Protein AF-A0A1V2L5V0-F1 (afdb_monomer)

Sequence (83 aa):
MTDDFEANFHNIEKTIFVPPLLVRDYTRGNPLAGKYYGTRTQTVILLDKNGELTYIERNLHTSDDLTEEPMTQRFDMKIPYEQ

Secondary structure (DSSP, 8-state):
--SHHHHHHHHHTT-S-PPPEEPTTGGG--TTS-SEES-SEEEEEEE-TTSEEEEEEEES-SSS-TTSPPPEEEEEEEPP---

Nearest PDB structures (foldseek):
  2nrz-assembly2_B  TM=6.318E-01  e=3.395E+00  Thermotoga maritima
  2nrx-assembly1_A  TM=4.500E-01  e=6.181E+00  Thermotoga maritima
  2nrx-assembly2_B  TM=4.391E-01  e=9.982E+00  Thermotoga maritima

Foldseek 3Di:
DPPPPVVVVVCVVVDLDDPWDADPVPVVPPPPDARTPPQAKRWDWDADPQQKIKIKMWGRDNGNPNPDDIDIDIDIDGDDDDD

Solvent-accessible surface area (backbone atoms only — not comparable to full-atom values): 5260 Å² total; per-residue (Å²): 143,75,67,64,60,65,55,50,56,64,46,39,82,78,42,98,63,65,70,70,37,76,45,93,64,53,86,73,73,52,92,86,57,58,56,44,44,74,37,48,67,46,78,49,80,46,74,49,99,86,37,45,33,39,42,36,39,33,35,55,16,98,58,79,52,86,81,52,80,60,50,76,49,78,47,77,46,72,62,80,81,86,129

pLDDT: mean 73.63, std 13.35, range [42.06, 95.19]

Structure (mmCIF, N/CA/C/O backbone):
data_AF-A0A1V2L5V0-F1
#
_entry.id   AF-A0A1V2L5V0-F1
#
loop_
_atom_site.group_PDB
_atom_site.id
_atom_site.type_symbol
_atom_site.label_atom_id
_atom_site.label_alt_id
_atom_site.label_comp_id
_atom_site.label_asym_id
_atom_site.label_entity_id
_atom_site.label_seq_id
_atom_site.pdbx_PDB_ins_code
_atom_site.Cartn_x
_atom_site.Cartn_y
_atom_site.Cartn_z
_atom_site.occupancy
_atom_site.B_iso_or_equiv
_atom_site.auth_seq_id
_atom_site.auth_comp_id
_atom_site.auth_asym_id
_atom_site.auth_atom_id
_atom_site.pdbx_PDB_model_num
ATOM 1 N N . MET A 1 1 ? 3.953 -16.066 -27.954 1.00 42.06 1 MET A N 1
ATOM 2 C CA . MET A 1 1 ? 4.083 -15.541 -26.579 1.00 42.06 1 MET A CA 1
ATOM 3 C C . MET A 1 1 ? 3.149 -14.350 -26.459 1.00 42.06 1 MET A C 1
ATOM 5 O O . MET A 1 1 ? 3.562 -13.233 -26.734 1.00 42.06 1 MET A O 1
ATOM 9 N N . THR A 1 2 ? 1.871 -14.599 -26.191 1.00 48.62 2 THR A N 1
ATOM 10 C CA . THR A 1 2 ? 0.820 -13.560 -26.177 1.00 48.62 2 THR A CA 1
ATOM 11 C C . THR A 1 2 ? -0.234 -13.791 -25.090 1.00 48.62 2 THR A C 1
ATOM 13 O O . THR A 1 2 ? -1.130 -12.969 -24.959 1.00 48.62 2 THR A O 1
ATOM 16 N N . ASP A 1 3 ? -0.095 -14.834 -24.266 1.00 54.12 3 ASP A N 1
ATOM 17 C CA . ASP A 1 3 ? -1.123 -15.221 -23.287 1.00 54.12 3 ASP A CA 1
ATOM 18 C C . ASP A 1 3 ? -0.879 -14.659 -21.874 1.00 54.12 3 ASP A C 1
ATOM 20 O O . ASP A 1 3 ? -1.742 -14.761 -21.008 1.00 54.12 3 ASP A O 1
ATOM 24 N N . ASP A 1 4 ? 0.265 -14.007 -21.635 1.00 60.28 4 ASP A N 1
ATOM 25 C CA . ASP A 1 4 ? 0.621 -13.515 -20.298 1.00 60.28 4 ASP A CA 1
ATOM 26 C C . ASP A 1 4 ? -0.148 -12.251 -19.891 1.00 60.28 4 ASP A C 1
ATOM 28 O O . ASP A 1 4 ? -0.416 -12.050 -18.711 1.00 60.28 4 ASP A O 1
ATOM 32 N N . PHE A 1 5 ? -0.515 -11.369 -20.828 1.00 63.56 5 PHE A N 1
ATOM 33 C CA . PHE A 1 5 ? -1.097 -10.070 -20.462 1.00 63.56 5 PHE A CA 1
ATOM 34 C C . PHE A 1 5 ? -2.553 -10.185 -19.993 1.00 63.56 5 PHE A C 1
ATOM 36 O O . PHE A 1 5 ? -2.894 -9.652 -18.943 1.00 63.56 5 PHE A O 1
ATOM 43 N N . GLU A 1 6 ? -3.392 -10.908 -20.738 1.00 68.38 6 GLU A N 1
ATOM 44 C CA . GLU A 1 6 ? -4.802 -11.158 -20.389 1.00 68.38 6 GLU A CA 1
ATOM 45 C C . GLU A 1 6 ? -4.920 -11.930 -19.067 1.00 68.38 6 GLU A C 1
ATOM 47 O O . GLU A 1 6 ? -5.673 -11.544 -18.171 1.00 68.38 6 GLU A O 1
ATOM 52 N N . ALA A 1 7 ? -4.105 -12.978 -18.893 1.00 64.19 7 ALA A N 1
ATOM 53 C CA . ALA A 1 7 ? -4.063 -13.746 -17.653 1.00 64.19 7 ALA A CA 1
ATOM 54 C C . ALA A 1 7 ? -3.609 -12.885 -16.462 1.00 64.19 7 ALA A C 1
ATOM 56 O O . ALA A 1 7 ? -4.220 -12.932 -15.392 1.00 64.19 7 ALA A O 1
ATOM 57 N N . ASN A 1 8 ? -2.578 -12.053 -16.643 1.00 62.03 8 ASN A N 1
ATOM 58 C CA . ASN A 1 8 ? -2.127 -11.130 -15.603 1.00 62.03 8 ASN A CA 1
ATOM 59 C C . ASN A 1 8 ? -3.171 -10.055 -15.290 1.00 62.03 8 ASN A C 1
ATOM 61 O O . ASN A 1 8 ? -3.340 -9.720 -14.121 1.00 62.03 8 ASN A O 1
ATOM 65 N N . PHE A 1 9 ? -3.909 -9.566 -16.287 1.00 67.62 9 PHE A N 1
ATOM 66 C CA . PHE A 1 9 ? -4.973 -8.585 -16.090 1.00 67.62 9 PHE A CA 1
ATOM 67 C C . PHE A 1 9 ? -6.099 -9.131 -15.203 1.00 67.62 9 PHE A C 1
ATOM 69 O O . PHE A 1 9 ? -6.472 -8.487 -14.228 1.00 67.62 9 PHE A O 1
ATOM 76 N N . HIS A 1 10 ? -6.571 -10.356 -15.443 1.00 69.19 10 HIS A N 1
ATOM 77 C CA . HIS A 1 10 ? -7.568 -10.988 -14.567 1.00 69.19 10 HIS A CA 1
ATOM 78 C C . HIS A 1 10 ? -7.033 -11.327 -13.171 1.00 69.19 10 HIS A C 1
ATOM 80 O O . HIS A 1 10 ? -7.791 -11.377 -12.202 1.00 69.19 10 HIS A O 1
ATOM 86 N N . ASN A 1 11 ? -5.725 -11.550 -13.040 1.00 63.97 11 ASN A N 1
ATOM 87 C CA . ASN A 1 11 ? -5.107 -11.761 -11.736 1.00 63.97 11 ASN A CA 1
ATOM 88 C C . ASN A 1 11 ? -5.024 -10.473 -10.910 1.00 63.97 11 ASN A C 1
ATOM 90 O O . ASN A 1 11 ? -5.031 -10.586 -9.685 1.00 63.97 11 ASN A O 1
ATOM 94 N N . ILE A 1 12 ? -5.018 -9.284 -11.536 1.00 64.56 12 ILE A N 1
ATOM 95 C CA . ILE A 1 12 ? -5.042 -7.985 -10.836 1.00 64.56 12 ILE A CA 1
ATOM 96 C C . ILE A 1 12 ? -6.268 -7.879 -9.919 1.00 64.56 12 ILE A C 1
ATOM 98 O O . ILE A 1 12 ? -6.145 -7.411 -8.795 1.00 64.56 12 ILE A O 1
ATOM 102 N N . GLU A 1 13 ? -7.431 -8.385 -10.336 1.00 65.38 13 GLU A N 1
ATOM 103 C CA . GLU A 1 13 ? -8.657 -8.355 -9.518 1.00 65.38 13 GLU A CA 1
ATOM 104 C C . GLU A 1 13 ? -8.543 -9.171 -8.220 1.00 65.38 13 GLU A C 1
ATOM 106 O O . GLU A 1 13 ? -9.276 -8.939 -7.260 1.00 65.38 13 GLU A O 1
ATOM 111 N N . LYS A 1 14 ? -7.628 -10.143 -8.181 1.00 70.75 14 LYS A N 1
ATOM 112 C CA . LYS A 1 14 ? -7.439 -11.066 -7.052 1.00 70.75 14 LYS A CA 1
ATOM 113 C C . LYS A 1 14 ? -6.279 -10.670 -6.148 1.00 70.75 14 LYS A C 1
ATOM 115 O O . LYS 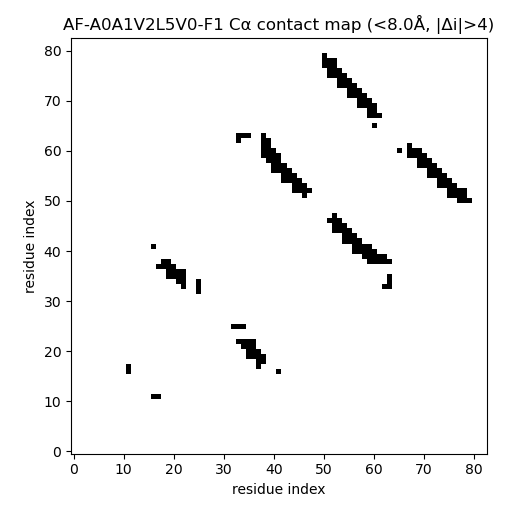A 1 14 ? -5.959 -11.401 -5.212 1.00 70.75 14 LYS A O 1
ATOM 120 N N . THR A 1 15 ? -5.632 -9.544 -6.424 1.00 64.44 15 THR A N 1
ATOM 121 C CA . THR A 1 15 ? -4.450 -9.095 -5.698 1.00 64.44 15 THR A CA 1
ATOM 122 C C . THR A 1 15 ? -4.579 -7.626 -5.329 1.00 64.44 15 THR A C 1
ATOM 124 O O . THR A 1 15 ? -5.040 -6.796 -6.101 1.00 64.44 15 THR A O 1
ATOM 127 N N . ILE A 1 16 ? -4.114 -7.283 -4.133 1.00 63.72 16 ILE A N 1
ATOM 128 C CA . ILE A 1 16 ? -3.909 -5.884 -3.734 1.00 63.72 16 ILE A CA 1
ATOM 129 C C . ILE A 1 16 ? -2.645 -5.290 -4.378 1.00 63.72 16 ILE A C 1
ATOM 131 O O . ILE A 1 16 ? -2.367 -4.100 -4.245 1.00 63.72 16 ILE A O 1
ATOM 135 N N . PHE A 1 17 ? -1.856 -6.129 -5.055 1.00 66.06 17 PHE A N 1
ATOM 136 C CA . PHE A 1 17 ? -0.602 -5.767 -5.6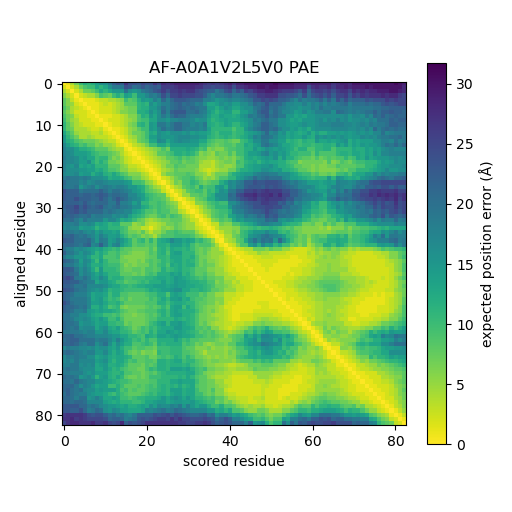91 1.00 66.06 17 PHE A CA 1
ATOM 137 C C . PHE A 1 17 ? -0.756 -5.654 -7.205 1.00 66.06 17 PHE A C 1
ATOM 139 O O . PHE A 1 17 ? -0.815 -6.656 -7.914 1.00 66.06 17 PHE A O 1
ATOM 146 N N . VAL A 1 18 ? -0.761 -4.418 -7.700 1.00 65.62 18 VAL A N 1
ATOM 147 C CA . VAL A 1 18 ? -0.620 -4.132 -9.128 1.00 65.62 18 VAL A CA 1
ATOM 148 C C . VAL A 1 18 ? 0.876 -4.140 -9.460 1.00 65.62 18 VAL A C 1
ATOM 150 O O . VAL A 1 18 ? 1.609 -3.317 -8.907 1.00 65.62 18 VAL A O 1
ATOM 153 N N . PRO A 1 19 ? 1.363 -5.051 -10.323 1.00 65.69 19 PRO A N 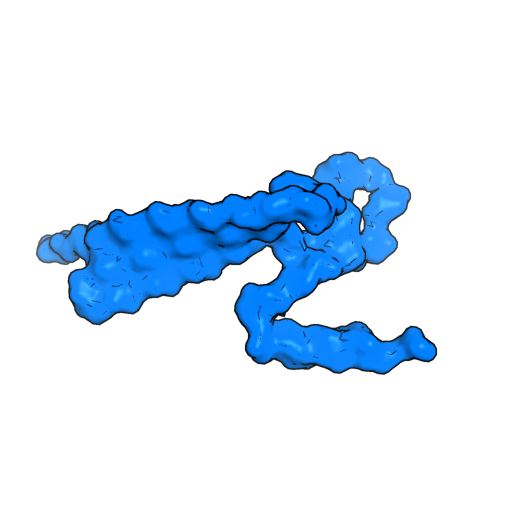1
ATOM 154 C CA . PRO A 1 19 ? 2.764 -5.051 -10.719 1.00 65.69 19 PRO A CA 1
ATOM 155 C C . PRO A 1 19 ? 3.104 -3.786 -11.526 1.00 65.69 19 PRO A C 1
ATOM 157 O O . PRO A 1 19 ? 2.224 -3.233 -12.188 1.00 65.69 19 PRO A O 1
ATOM 160 N N . PRO A 1 20 ? 4.378 -3.352 -11.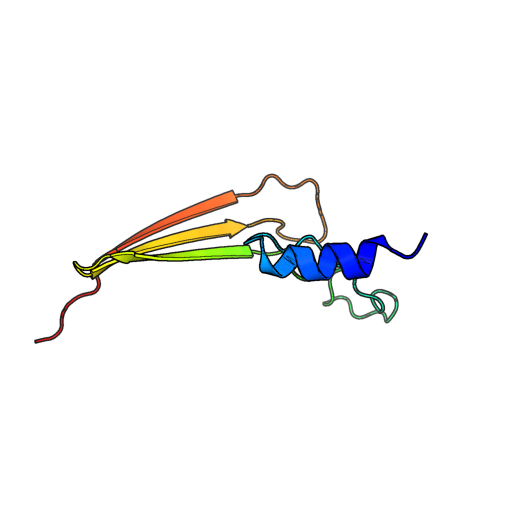535 1.00 68.12 20 PRO A N 1
ATOM 161 C CA . PRO A 1 20 ? 4.846 -2.274 -12.402 1.00 68.12 20 PRO A CA 1
ATOM 162 C C . PRO A 1 20 ? 4.421 -2.492 -13.864 1.00 68.12 20 PRO A C 1
ATOM 164 O O . PRO A 1 20 ? 4.831 -3.467 -14.497 1.00 68.12 20 PRO A O 1
ATOM 167 N N . LEU A 1 21 ? 3.617 -1.584 -14.424 1.00 69.50 21 LEU A N 1
ATOM 168 C CA . LEU A 1 21 ? 3.167 -1.678 -15.817 1.00 69.50 21 LEU A CA 1
ATOM 169 C C . LEU A 1 21 ? 4.037 -0.799 -16.717 1.00 69.50 21 LEU A C 1
ATOM 171 O O . LEU A 1 21 ? 4.132 0.407 -16.501 1.00 69.50 21 LEU A O 1
ATOM 175 N N . LEU A 1 22 ? 4.650 -1.386 -17.748 1.00 69.44 22 LEU A N 1
ATOM 176 C CA . LEU A 1 22 ? 5.425 -0.638 -18.743 1.00 69.44 22 LEU A CA 1
ATOM 177 C C . LEU A 1 22 ? 4.524 0.336 -19.511 1.00 69.44 22 LEU A C 1
ATOM 179 O O . LEU A 1 22 ? 3.554 -0.072 -20.157 1.00 69.44 22 LEU A O 1
ATOM 183 N N . VAL A 1 23 ? 4.869 1.623 -19.494 1.00 71.00 23 VAL A N 1
ATOM 184 C CA . VAL A 1 23 ? 4.130 2.639 -20.249 1.00 71.00 23 VAL A CA 1
ATOM 185 C C . VAL A 1 23 ? 4.548 2.576 -21.721 1.00 71.00 23 VAL A C 1
ATOM 187 O O . VAL A 1 23 ? 5.701 2.834 -22.063 1.00 71.00 23 VAL A O 1
ATOM 190 N N . ARG A 1 24 ? 3.596 2.247 -22.609 1.00 62.62 24 ARG A N 1
ATOM 191 C CA . ARG A 1 24 ? 3.821 2.068 -24.061 1.00 62.62 24 ARG A CA 1
ATOM 192 C C . ARG A 1 24 ? 4.494 3.260 -24.760 1.00 62.62 24 ARG A C 1
ATOM 194 O O . ARG A 1 24 ? 5.182 3.052 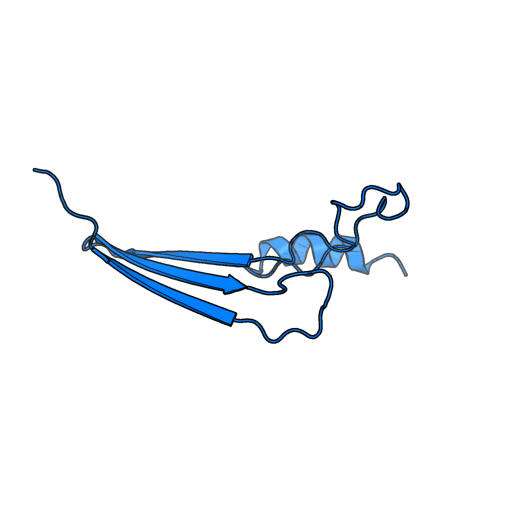-25.749 1.00 62.62 24 ARG A O 1
ATOM 201 N N . ASP A 1 25 ? 4.305 4.476 -24.249 1.00 60.81 25 ASP A N 1
ATOM 202 C CA . ASP A 1 25 ? 4.750 5.736 -24.865 1.00 60.81 25 ASP A CA 1
ATOM 203 C C . ASP A 1 25 ? 5.912 6.428 -24.110 1.00 60.81 25 ASP A C 1
ATOM 205 O O . ASP A 1 25 ? 6.139 7.623 -24.306 1.00 60.81 25 ASP A O 1
ATOM 209 N N . TYR A 1 26 ? 6.690 5.712 -23.278 1.00 56.66 26 TYR A N 1
ATOM 210 C CA . TYR A 1 26 ? 7.860 6.287 -22.572 1.00 56.66 26 TYR A CA 1
ATOM 211 C C . TYR A 1 26 ? 8.838 7.018 -23.519 1.00 56.66 26 TYR A C 1
ATOM 213 O O . TYR A 1 26 ? 9.468 8.010 -23.156 1.00 56.66 26 TYR A O 1
ATOM 221 N N . THR A 1 27 ? 8.915 6.594 -24.783 1.00 56.59 27 THR A N 1
ATOM 222 C CA . THR A 1 27 ? 9.773 7.202 -25.810 1.00 56.59 27 THR A CA 1
ATOM 223 C C . THR A 1 27 ? 9.300 8.571 -26.315 1.00 56.59 27 THR A C 1
ATOM 225 O O . THR A 1 27 ? 10.021 9.192 -27.093 1.00 56.59 27 THR A O 1
ATOM 228 N N . ARG A 1 28 ? 8.129 9.086 -25.900 1.00 58.50 28 ARG A N 1
ATOM 229 C CA . ARG A 1 28 ? 7.616 10.404 -26.339 1.00 58.50 28 ARG A CA 1
ATOM 230 C C . ARG A 1 28 ? 8.247 11.606 -25.625 1.00 58.50 28 ARG A C 1
ATOM 232 O O . ARG A 1 28 ? 7.769 12.725 -25.788 1.00 58.50 28 ARG A O 1
ATOM 239 N N . GLY A 1 29 ? 9.320 11.399 -24.860 1.00 56.38 29 GLY A N 1
ATOM 240 C CA . GLY A 1 29 ? 10.144 12.491 -24.338 1.00 56.38 29 GLY A CA 1
ATOM 241 C C . GLY A 1 29 ? 9.451 13.356 -23.287 1.00 56.38 29 GLY A C 1
ATOM 242 O O . GLY A 1 29 ? 9.812 14.518 -23.143 1.00 56.38 29 GLY A O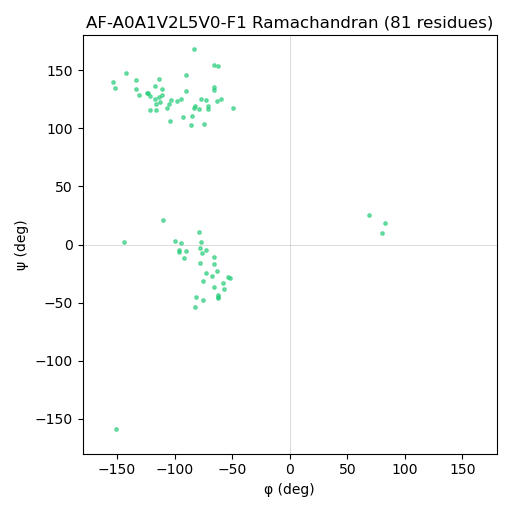 1
ATOM 243 N N . ASN A 1 30 ? 8.463 12.817 -22.563 1.00 60.72 30 ASN A N 1
ATOM 244 C CA . ASN A 1 30 ? 7.910 13.485 -21.390 1.00 60.72 30 ASN A CA 1
ATOM 245 C C . ASN A 1 30 ? 8.769 13.124 -20.162 1.00 60.72 30 ASN A C 1
ATOM 247 O O . ASN A 1 30 ? 8.606 12.026 -19.632 1.00 60.72 30 ASN A O 1
ATOM 251 N N . PRO A 1 31 ? 9.659 14.014 -19.684 1.00 58.06 31 PRO A N 1
ATOM 252 C CA . PRO A 1 31 ? 10.559 13.724 -18.565 1.00 58.06 31 PRO A CA 1
ATOM 253 C C . PRO A 1 31 ? 9.828 13.520 -17.229 1.00 58.06 31 PRO A C 1
ATOM 255 O O . PRO A 1 31 ? 10.441 13.080 -16.263 1.00 58.06 31 PRO A O 1
ATOM 258 N N . LEU A 1 32 ? 8.530 13.840 -17.159 1.00 57.53 32 LEU A N 1
ATOM 259 C CA . LEU A 1 32 ? 7.697 13.640 -15.971 1.00 57.53 32 LEU A CA 1
ATOM 260 C C . LEU A 1 32 ? 6.986 12.276 -15.965 1.00 57.53 32 LEU A C 1
ATOM 262 O O . LEU A 1 32 ? 6.425 11.886 -14.941 1.00 57.53 32 LEU A O 1
ATOM 266 N N . ALA A 1 33 ? 6.987 11.549 -17.087 1.00 60.72 33 ALA A N 1
ATOM 267 C CA . ALA A 1 33 ? 6.390 10.223 -17.183 1.00 60.72 33 ALA A CA 1
ATOM 268 C C . ALA A 1 33 ? 7.451 9.151 -16.887 1.00 60.72 33 ALA A C 1
ATOM 270 O O . ALA A 1 33 ? 8.354 8.927 -17.689 1.00 60.72 33 ALA A O 1
ATOM 271 N N . GLY A 1 34 ? 7.333 8.487 -15.733 1.00 65.06 34 GLY A N 1
ATOM 272 C CA . GLY A 1 34 ? 8.160 7.321 -15.407 1.00 65.06 34 GLY A CA 1
ATOM 273 C C . GLY A 1 34 ? 7.926 6.162 -16.383 1.00 65.06 34 GLY A C 1
ATOM 274 O O . GLY A 1 34 ? 6.852 6.035 -16.979 1.00 65.06 34 GLY A O 1
ATOM 275 N N . LYS A 1 35 ? 8.936 5.310 -16.541 1.00 70.75 35 LYS A N 1
ATOM 276 C CA . LYS A 1 35 ? 8.920 4.080 -17.339 1.00 70.75 35 LYS A CA 1
ATOM 277 C C . LYS A 1 35 ? 7.827 3.111 -16.883 1.00 70.75 35 LYS A C 1
ATOM 279 O O . LYS A 1 35 ? 7.263 2.403 -17.725 1.00 70.75 35 LYS A O 1
ATOM 284 N N . TYR A 1 36 ? 7.519 3.091 -15.585 1.00 69.62 36 TYR A N 1
ATOM 285 C CA . TYR A 1 36 ? 6.501 2.217 -15.008 1.00 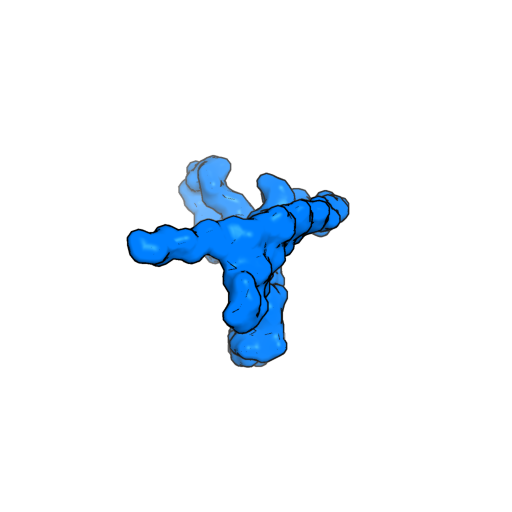69.62 36 TYR A CA 1
ATOM 286 C C . TYR A 1 36 ? 5.329 2.994 -14.384 1.00 69.62 36 TYR A C 1
ATOM 288 O O . TYR A 1 36 ? 5.505 3.969 -13.651 1.00 69.62 36 TYR A O 1
ATOM 296 N N . TYR A 1 37 ? 4.106 2.535 -14.651 1.00 66.88 37 TYR A N 1
ATOM 297 C CA . TYR A 1 37 ? 2.882 2.976 -13.983 1.00 66.88 37 TYR A CA 1
ATOM 298 C C . TYR A 1 37 ? 2.602 2.111 -12.746 1.00 66.88 37 TYR A C 1
ATOM 300 O O . TYR A 1 37 ? 2.863 0.908 -12.754 1.00 66.88 37 TYR A O 1
ATOM 308 N N . GLY A 1 38 ? 2.036 2.722 -11.698 1.00 61.22 38 GLY A N 1
ATOM 309 C CA . GLY A 1 38 ? 1.549 2.007 -10.510 1.00 61.22 38 GLY A CA 1
ATOM 310 C C . GLY A 1 38 ? 2.615 1.617 -9.480 1.00 61.22 38 GLY A C 1
ATOM 311 O O . GLY A 1 38 ? 2.315 0.878 -8.553 1.00 61.22 38 GLY A O 1
ATOM 312 N N . THR A 1 39 ? 3.847 2.114 -9.605 1.00 62.47 39 THR A N 1
ATOM 313 C CA . THR A 1 39 ? 4.988 1.682 -8.776 1.00 62.47 39 THR A CA 1
ATOM 314 C C . THR A 1 39 ? 5.199 2.466 -7.493 1.00 62.47 39 THR A C 1
ATOM 316 O O . THR A 1 39 ? 6.092 2.125 -6.731 1.00 62.47 39 THR A O 1
ATOM 319 N N . ARG A 1 40 ? 4.441 3.538 -7.245 1.00 67.88 40 ARG A N 1
ATOM 320 C CA . ARG A 1 40 ? 4.843 4.498 -6.210 1.00 67.88 40 ARG A CA 1
ATOM 321 C C . ARG A 1 40 ? 4.446 4.063 -4.809 1.00 67.88 40 ARG A C 1
ATOM 323 O O . ARG A 1 40 ? 5.307 3.949 -3.941 1.00 67.88 40 ARG A O 1
ATOM 330 N N . THR A 1 41 ? 3.171 3.753 -4.596 1.00 75.81 41 THR A N 1
ATOM 331 C CA . THR A 1 41 ? 2.658 3.597 -3.234 1.00 75.81 41 THR A CA 1
ATOM 332 C C . THR A 1 41 ? 1.461 2.654 -3.186 1.00 75.81 41 THR A C 1
ATOM 334 O O . THR A 1 41 ? 0.585 2.706 -4.049 1.00 75.81 41 THR A O 1
ATOM 337 N N . GLN A 1 42 ? 1.411 1.809 -2.158 1.00 79.62 42 GLN A N 1
ATOM 338 C CA . GLN A 1 42 ? 0.234 1.045 -1.755 1.00 79.62 42 GLN A CA 1
ATOM 339 C C . GLN A 1 42 ? -0.289 1.567 -0.428 1.00 79.62 42 GLN A C 1
ATOM 341 O O . GLN A 1 42 ? 0.480 1.719 0.519 1.00 79.62 42 GLN A O 1
ATOM 346 N N . THR A 1 43 ? -1.600 1.765 -0.343 1.00 85.94 43 THR A N 1
ATOM 347 C CA . THR A 1 43 ? -2.250 2.268 0.865 1.00 85.94 43 THR A CA 1
ATOM 348 C C . THR A 1 43 ? -3.338 1.302 1.315 1.00 85.94 43 THR A C 1
ATOM 350 O O . THR A 1 43 ? -4.197 0.911 0.526 1.00 85.94 43 THR A O 1
ATOM 353 N N . VAL A 1 44 ? -3.318 0.941 2.596 1.00 87.12 44 VAL A N 1
ATOM 354 C CA . VAL A 1 44 ? -4.379 0.190 3.271 1.00 87.12 44 VAL A CA 1
ATOM 355 C C . VAL A 1 44 ? -4.950 1.068 4.374 1.00 87.12 44 VAL A C 1
ATOM 357 O O . VAL A 1 44 ? -4.220 1.545 5.240 1.00 87.12 44 VAL A O 1
ATOM 360 N N . ILE A 1 45 ? -6.266 1.261 4.348 1.00 90.50 45 ILE A N 1
ATOM 361 C CA . ILE A 1 45 ? -7.002 2.016 5.361 1.00 90.50 45 ILE A CA 1
ATOM 362 C C . ILE A 1 45 ? -7.961 1.048 6.044 1.00 90.50 45 ILE A C 1
ATOM 364 O O . ILE A 1 45 ? -8.862 0.504 5.407 1.00 90.50 45 ILE A O 1
ATOM 368 N N . LEU A 1 46 ? -7.749 0.817 7.334 1.00 91.81 46 LEU A N 1
ATOM 369 C CA . LEU A 1 46 ? -8.571 -0.053 8.167 1.00 91.81 46 LEU A CA 1
ATOM 370 C C . LEU A 1 46 ? -9.300 0.814 9.184 1.00 91.81 46 LEU A C 1
ATOM 372 O O . LEU A 1 46 ? -8.656 1.524 9.947 1.00 91.81 46 LEU A O 1
ATOM 376 N N . LEU A 1 47 ? -10.628 0.745 9.202 1.00 92.94 47 LEU A N 1
ATOM 377 C CA . LEU A 1 47 ? -11.458 1.395 10.210 1.00 92.94 47 LEU A CA 1
ATOM 378 C C . LEU A 1 47 ? -12.201 0.321 10.997 1.00 92.94 47 LEU A C 1
ATOM 380 O O . LEU A 1 47 ? -12.951 -0.468 10.416 1.00 92.94 47 LEU A O 1
ATOM 384 N N . ASP A 1 48 ? -11.994 0.286 12.307 1.00 92.62 48 ASP A N 1
ATOM 385 C CA . ASP A 1 48 ? -12.734 -0.609 13.186 1.00 92.62 48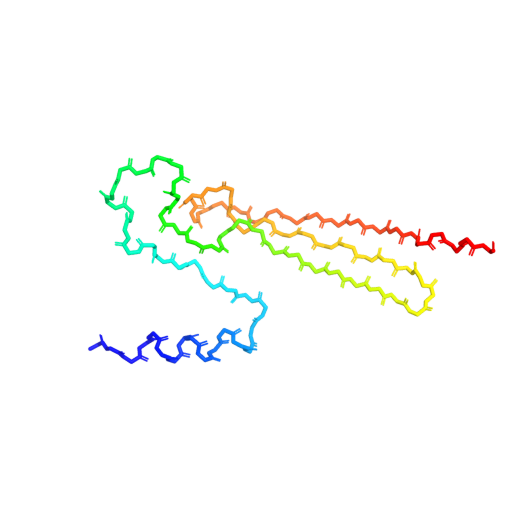 ASP A CA 1
ATOM 386 C C . ASP A 1 48 ? -14.100 -0.019 13.587 1.00 92.62 48 ASP A C 1
ATOM 388 O O . ASP A 1 48 ? -14.397 1.165 13.404 1.00 92.62 48 ASP A O 1
ATOM 392 N N . LYS A 1 49 ? -14.956 -0.856 14.182 1.00 90.94 49 LYS A N 1
ATOM 393 C CA . LYS A 1 49 ? -16.297 -0.445 14.633 1.00 90.94 49 LYS A CA 1
ATOM 394 C C . LYS A 1 49 ? -16.288 0.588 15.769 1.00 90.94 49 LYS A C 1
ATOM 396 O O . LYS A 1 49 ? -17.328 1.168 16.061 1.00 90.94 49 LYS A O 1
ATOM 401 N N . ASN A 1 50 ? -15.159 0.760 16.451 1.00 91.50 50 ASN A N 1
ATOM 402 C CA . ASN A 1 50 ? -14.997 1.686 17.564 1.00 91.50 50 ASN A CA 1
ATOM 403 C C . ASN A 1 50 ? -14.434 3.038 17.097 1.00 91.50 50 ASN A C 1
ATOM 405 O O . ASN A 1 50 ? -14.193 3.902 17.941 1.00 91.50 50 ASN A O 1
ATOM 409 N N . GLY A 1 51 ? -14.189 3.226 15.796 1.00 91.31 51 GLY A N 1
ATOM 410 C CA . GLY A 1 51 ? -13.612 4.448 15.238 1.00 91.31 51 GLY A CA 1
ATOM 411 C C . GLY A 1 51 ? -12.084 4.519 15.324 1.00 91.31 51 GLY A C 1
ATOM 412 O O . GLY A 1 51 ? -11.528 5.616 15.273 1.00 91.31 51 GLY A O 1
ATOM 413 N N . GLU A 1 52 ? -11.395 3.393 15.514 1.00 94.94 52 GLU A N 1
ATOM 414 C CA . GLU A 1 52 ? -9.936 3.303 15.370 1.00 94.94 52 GLU A CA 1
ATOM 415 C C . GLU A 1 52 ? -9.577 3.131 13.899 1.00 94.94 52 GLU A C 1
ATOM 417 O O . GLU A 1 52 ? -9.996 2.172 13.250 1.00 94.94 52 GLU A O 1
ATOM 422 N N . LEU A 1 53 ? -8.814 4.085 13.375 1.00 94.81 53 LEU A N 1
ATOM 423 C CA . LEU A 1 53 ? -8.321 4.087 12.011 1.00 94.81 53 LEU A CA 1
ATOM 424 C C . LEU A 1 53 ? -6.833 3.727 12.016 1.00 94.81 53 LEU A C 1
ATOM 426 O O . LEU A 1 53 ? -6.014 4.444 12.593 1.00 94.81 53 LEU A O 1
ATOM 430 N N . THR A 1 54 ? -6.483 2.653 11.318 1.00 95.19 54 THR A N 1
ATOM 431 C CA . THR A 1 54 ? -5.102 2.300 10.992 1.00 95.19 54 THR A CA 1
ATOM 432 C C . THR A 1 54 ? -4.864 2.586 9.514 1.00 95.19 54 THR A C 1
ATOM 434 O O . THR A 1 54 ? -5.478 1.976 8.636 1.00 95.19 54 THR A O 1
ATOM 437 N N . TYR A 1 55 ? -3.951 3.507 9.237 1.00 92.81 55 TYR A N 1
ATOM 438 C CA . TYR A 1 55 ? -3.455 3.815 7.904 1.00 92.81 55 TYR A CA 1
ATOM 439 C C . TYR A 1 55 ? -2.075 3.181 7.739 1.00 92.81 55 TYR A C 1
ATOM 441 O O . TYR A 1 55 ? -1.166 3.427 8.534 1.00 92.81 55 TYR A O 1
ATOM 449 N N . ILE A 1 56 ? -1.912 2.357 6.710 1.00 91.56 56 ILE A N 1
ATOM 450 C CA . ILE A 1 56 ? -0.635 1.744 6.349 1.00 91.56 56 ILE A CA 1
ATOM 451 C C . ILE A 1 56 ? -0.310 2.169 4.929 1.00 91.56 56 ILE A C 1
ATOM 453 O O . ILE A 1 56 ? -1.114 1.979 4.019 1.00 91.56 56 ILE A O 1
ATOM 457 N N . GLU A 1 57 ? 0.886 2.697 4.740 1.00 89.62 57 GLU A N 1
ATOM 458 C CA . GLU A 1 57 ? 1.408 3.071 3.438 1.00 89.62 57 GLU A CA 1
ATOM 459 C C . GLU A 1 57 ? 2.719 2.344 3.193 1.00 89.62 57 GLU A C 1
ATOM 461 O O . GLU A 1 57 ? 3.609 2.353 4.040 1.00 89.62 57 GLU A O 1
ATOM 466 N N . ARG A 1 58 ? 2.847 1.710 2.034 1.00 85.25 58 ARG A N 1
ATOM 467 C CA . ARG A 1 58 ? 4.081 1.076 1.591 1.00 85.25 58 ARG A CA 1
ATOM 468 C C . ARG A 1 58 ? 4.510 1.694 0.275 1.00 85.25 58 ARG A C 1
ATOM 470 O O . ARG A 1 58 ? 3.830 1.528 -0.736 1.00 85.25 58 ARG A O 1
ATOM 477 N N . ASN A 1 59 ? 5.652 2.364 0.282 1.00 80.38 59 ASN A N 1
ATOM 478 C CA . ASN A 1 59 ? 6.304 2.789 -0.947 1.00 80.38 59 ASN A CA 1
ATOM 479 C C . ASN A 1 59 ? 6.857 1.544 -1.621 1.00 80.38 59 ASN A C 1
ATOM 481 O O . ASN A 1 59 ? 7.646 0.830 -1.008 1.00 80.38 59 ASN A O 1
ATOM 485 N N . LEU A 1 60 ? 6.405 1.249 -2.837 1.00 70.75 60 LEU A N 1
ATOM 486 C CA . LEU A 1 60 ? 6.957 0.127 -3.593 1.00 70.75 60 LEU A CA 1
ATOM 487 C C . LEU A 1 60 ? 8.260 0.559 -4.265 1.00 70.75 60 LEU A C 1
ATOM 489 O O . LEU A 1 60 ? 9.247 -0.153 -4.140 1.00 70.75 60 LEU A O 1
ATOM 493 N N . HIS A 1 61 ? 8.266 1.743 -4.888 1.00 69.19 61 HIS A N 1
ATOM 494 C CA . HIS A 1 61 ? 9.427 2.366 -5.520 1.00 69.19 61 HIS A CA 1
ATOM 495 C C . HIS A 1 61 ? 9.284 3.899 -5.494 1.00 69.19 61 HIS A C 1
ATOM 497 O O . HIS A 1 61 ? 8.234 4.440 -5.847 1.00 69.19 61 HIS A O 1
ATOM 503 N N . THR A 1 62 ? 10.330 4.639 -5.131 1.00 63.34 62 THR A N 1
ATOM 504 C CA . THR A 1 62 ? 10.333 6.117 -5.178 1.00 63.34 62 THR A CA 1
ATOM 505 C C . THR A 1 62 ? 10.534 6.663 -6.595 1.00 63.34 62 THR A C 1
ATOM 507 O O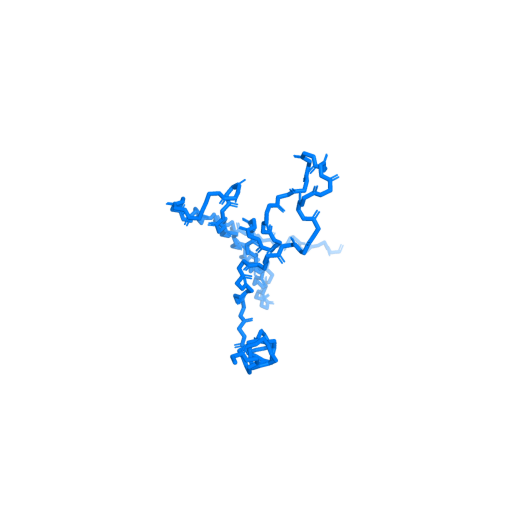 . THR A 1 62 ? 10.240 7.830 -6.871 1.00 63.34 62 THR A O 1
ATOM 510 N N . SER A 1 63 ? 10.990 5.815 -7.523 1.00 67.00 63 SER A N 1
ATOM 511 C CA . SER A 1 63 ? 11.241 6.141 -8.929 1.00 67.00 63 SER A CA 1
ATOM 512 C C . SER A 1 63 ? 11.062 4.909 -9.839 1.00 67.00 63 SER A C 1
ATOM 514 O O . SER A 1 63 ? 10.368 3.962 -9.477 1.00 67.00 63 SER A O 1
ATOM 516 N N . ASP A 1 64 ? 11.661 4.915 -11.036 1.00 66.81 64 ASP A N 1
ATOM 517 C CA . ASP A 1 64 ? 11.755 3.725 -11.899 1.00 66.81 64 ASP A CA 1
ATOM 518 C C . ASP A 1 64 ? 12.834 2.724 -11.438 1.00 66.81 64 ASP A C 1
ATOM 520 O O . ASP A 1 64 ? 13.066 1.712 -12.108 1.00 66.81 64 ASP A O 1
ATOM 524 N N . ASP A 1 65 ? 13.506 3.003 -10.318 1.00 70.94 65 ASP A N 1
ATOM 525 C CA . ASP A 1 65 ? 14.424 2.072 -9.675 1.00 70.94 65 ASP A CA 1
ATOM 526 C C . ASP A 1 65 ? 13.657 0.949 -8.959 1.00 70.94 65 ASP A C 1
ATOM 528 O O . ASP A 1 65 ? 13.102 1.117 -7.873 1.00 70.94 65 ASP A O 1
ATOM 532 N N . LEU A 1 66 ? 13.644 -0.226 -9.591 1.00 71.00 66 LEU A N 1
ATOM 533 C CA . LEU A 1 66 ? 13.000 -1.424 -9.056 1.00 71.00 66 LEU A CA 1
ATOM 534 C C . LEU A 1 66 ? 13.817 -2.127 -7.959 1.00 71.00 66 LEU A C 1
ATOM 536 O O . LEU A 1 66 ? 13.359 -3.138 -7.430 1.00 71.00 66 LEU A O 1
ATOM 540 N N . THR A 1 67 ? 15.019 -1.637 -7.646 1.00 74.62 67 THR A N 1
ATOM 541 C CA . THR A 1 67 ? 15.925 -2.239 -6.655 1.00 74.62 67 THR A CA 1
ATOM 542 C C . THR A 1 67 ? 15.830 -1.600 -5.274 1.00 74.62 67 THR A C 1
ATOM 544 O O . THR A 1 67 ? 16.455 -2.081 -4.333 1.00 74.62 67 THR A O 1
ATOM 547 N N . GLU A 1 68 ? 15.041 -0.533 -5.140 1.00 74.31 68 GLU A N 1
ATOM 548 C CA . GLU A 1 68 ? 14.805 0.108 -3.856 1.00 74.31 68 GLU A CA 1
ATOM 549 C C . GLU A 1 68 ? 14.035 -0.815 -2.905 1.00 74.31 68 GLU A C 1
ATOM 551 O O . GLU A 1 68 ? 13.039 -1.437 -3.278 1.00 74.31 68 GLU A O 1
ATOM 556 N N . GLU A 1 69 ? 14.489 -0.871 -1.653 1.00 80.19 69 GLU A N 1
ATOM 557 C CA . GLU A 1 69 ? 13.790 -1.594 -0.598 1.00 80.19 69 GLU A CA 1
ATOM 558 C C . GLU A 1 69 ? 12.513 -0.840 -0.187 1.00 80.19 69 GLU A C 1
ATOM 560 O O . GLU A 1 69 ? 12.586 0.322 0.229 1.00 80.19 69 GLU A O 1
ATOM 565 N N . PRO A 1 70 ? 11.332 -1.482 -0.244 1.00 80.94 70 PRO A N 1
ATOM 566 C CA . PRO A 1 70 ? 10.074 -0.835 0.097 1.00 80.94 70 PRO A CA 1
ATOM 567 C C . PRO A 1 70 ? 10.038 -0.319 1.539 1.00 80.94 70 PRO A C 1
ATOM 569 O O . PRO A 1 70 ? 10.167 -1.089 2.496 1.00 80.94 70 PRO A O 1
ATOM 572 N N . MET A 1 71 ? 9.746 0.967 1.720 1.00 84.94 71 MET A N 1
ATOM 573 C CA . MET A 1 71 ? 9.520 1.549 3.045 1.00 84.94 71 MET A CA 1
ATOM 574 C C . MET A 1 71 ? 8.044 1.463 3.433 1.00 84.94 71 MET A C 1
ATOM 576 O O . MET A 1 71 ? 7.172 1.840 2.653 1.00 84.94 71 MET A O 1
ATOM 580 N N . THR A 1 72 ? 7.758 0.994 4.651 1.00 89.81 72 THR A N 1
ATOM 581 C CA . THR A 1 72 ? 6.392 0.941 5.199 1.00 89.81 72 THR A CA 1
ATOM 582 C C . THR A 1 72 ? 6.233 1.945 6.334 1.00 89.81 72 THR A C 1
ATOM 584 O O . THR A 1 72 ? 7.020 1.951 7.279 1.00 89.81 72 THR A O 1
ATOM 587 N N . GLN A 1 73 ? 5.192 2.763 6.255 1.00 90.81 73 GLN A N 1
ATOM 588 C CA . GLN A 1 73 ? 4.764 3.703 7.279 1.00 90.81 73 GLN A CA 1
ATOM 589 C C . GLN A 1 73 ? 3.406 3.264 7.828 1.00 90.81 73 GLN A C 1
ATOM 591 O O . GLN A 1 73 ? 2.550 2.773 7.091 1.00 90.81 73 GLN A O 1
ATOM 596 N N . ARG A 1 74 ? 3.207 3.435 9.135 1.00 94.44 74 ARG A N 1
ATOM 597 C CA . ARG A 1 74 ? 1.961 3.102 9.825 1.00 94.44 74 ARG A CA 1
ATOM 598 C C . ARG A 1 74 ? 1.563 4.256 10.729 1.00 94.44 74 ARG A C 1
ATOM 600 O O . ARG A 1 74 ? 2.389 4.750 11.493 1.00 94.44 74 ARG A O 1
ATOM 607 N N . PHE A 1 75 ? 0.293 4.624 10.666 1.00 94.38 75 PHE A N 1
ATOM 608 C CA . PHE A 1 75 ? -0.307 5.653 11.497 1.00 94.38 75 PHE A CA 1
ATOM 609 C C . PHE A 1 75 ? -1.594 5.102 12.099 1.00 94.38 75 PHE A C 1
ATOM 611 O O . PHE A 1 75 ? -2.445 4.574 11.385 1.00 94.38 75 PHE A O 1
ATOM 618 N N . ASP A 1 76 ? -1.729 5.228 13.413 1.00 94.38 76 ASP A N 1
ATOM 619 C CA . ASP A 1 76 ? -2.929 4.843 14.145 1.00 94.38 76 ASP A CA 1
ATOM 620 C C . ASP A 1 76 ? -3.562 6.115 14.718 1.00 94.38 76 ASP A C 1
ATOM 622 O O . ASP A 1 76 ? -2.892 6.922 15.368 1.00 94.38 76 ASP A O 1
ATOM 626 N N . MET A 1 77 ? -4.847 6.324 14.444 1.00 93.69 77 MET A N 1
ATOM 627 C CA . MET A 1 77 ? -5.577 7.515 14.869 1.00 93.69 77 MET A CA 1
ATOM 628 C C . MET A 1 77 ? -7.010 7.176 15.270 1.00 93.69 77 MET A C 1
ATOM 630 O O . MET A 1 77 ? -7.643 6.278 14.718 1.00 93.69 77 MET A O 1
ATOM 634 N N . LYS A 1 78 ? -7.538 7.915 16.246 1.00 92.38 78 LYS A N 1
ATOM 635 C CA . LYS A 1 78 ? -8.936 7.808 16.663 1.00 92.38 78 LYS A CA 1
ATOM 636 C C . LYS A 1 78 ? -9.745 8.859 15.925 1.00 92.38 78 LYS A C 1
ATOM 638 O O . LYS A 1 78 ? -9.412 10.039 16.013 1.00 92.38 78 LYS A O 1
ATOM 643 N N . ILE A 1 79 ? -10.797 8.450 15.222 1.00 86.44 79 ILE A N 1
ATOM 644 C CA . ILE A 1 79 ? -11.734 9.409 14.637 1.00 86.44 79 ILE A CA 1
ATOM 645 C C . ILE A 1 79 ? -12.529 10.031 15.795 1.00 86.44 79 ILE A C 1
ATOM 647 O O . ILE A 1 79 ? -13.215 9.295 16.512 1.00 86.44 79 ILE A O 1
ATOM 651 N N . PRO A 1 80 ? -12.418 11.351 16.033 1.00 81.06 80 PRO A N 1
ATOM 652 C CA . PRO A 1 80 ? -13.209 12.008 17.060 1.00 81.06 80 PRO A CA 1
ATOM 653 C C . PRO A 1 80 ? -14.688 11.955 16.668 1.00 81.06 80 PRO A C 1
ATOM 655 O O . PRO A 1 80 ? -15.052 12.226 15.526 1.00 81.06 80 PRO A O 1
ATOM 658 N N . TYR A 1 81 ? -15.537 11.581 17.621 1.00 76.25 81 TYR A N 1
ATOM 659 C CA . TYR A 1 81 ? -16.984 11.654 17.460 1.00 76.25 81 TYR A CA 1
ATOM 660 C C . TYR A 1 81 ? -17.413 13.077 17.835 1.00 76.25 81 TYR A C 1
ATOM 662 O O . TYR A 1 81 ? -17.307 13.453 19.003 1.00 76.25 81 TYR A O 1
ATOM 670 N N . GLU A 1 82 ? -17.842 13.881 16.864 1.00 74.06 82 GLU A N 1
ATOM 671 C CA . GLU A 1 82 ? -18.548 15.130 17.165 1.00 74.06 82 GLU A CA 1
ATOM 672 C C . GLU A 1 82 ? -19.991 14.773 17.558 1.00 74.06 82 GLU A C 1
ATOM 674 O O . GLU A 1 82 ? -20.655 14.013 16.850 1.00 74.06 82 GLU A O 1
ATOM 679 N N . GLN A 1 83 ? -20.421 15.231 18.741 1.00 53.72 83 GLN A N 1
ATOM 680 C CA . GLN A 1 83 ? -21.781 15.044 19.269 1.00 53.72 83 GLN A CA 1
ATOM 681 C C . GLN A 1 83 ? -22.743 16.088 18.709 1.00 53.72 83 GLN A C 1
ATOM 683 O O . GLN A 1 83 ? -22.321 17.261 18.598 1.00 53.72 83 GLN A O 1
#

Organism: Cyberlindnera fabianii (NCBI:txid36022)

Radius of gyration: 17.56 Å; Cα contacts (8 Å, |Δi|>4): 105; chains: 1; bounding box: 38×31×46 Å

Mean predicted aligned error: 11.52 Å

InterPro domains:
  IPR008551 Transport and Golgi organisation protein 2 [PF05742] (5-61)